Protein AF-A0ABD0PWF1-F1 (afdb_monomer_lite)

pLDDT: mean 84.81, std 13.44, range [54.38, 97.81]

Sequence (66 aa):
LSPVTLCCVTLAVWLCCGAHTEASVLNLKRFIGCAVREFTFQARKPGCGGLHITTDACWGRCETWE

Foldseek 3Di:
DDPVVVVVVVVVCCVVVVPPPPVPPPPLVPFADKDKDWDWDFDDDPPDDIDTDIDIDMGHDYDDDD

Secondary structure (DSSP, 8-state):
--HHHHHHHHHHHHHHHS---------TTT--EEEEEEEEEEE--TTS--EEEEEEEEEEE-----

Radius of gyration: 21.94 Å; chains: 1; bounding box: 29×62×42 Å

Organism: Cirrhinus mrigala (NCBI:txid683832)

InterPro domains:
  IPR029034 Cystine-knot cytokine [G3DSA:2.10.90.10] (28-66)
  IPR029034 Cystine-knot cytokine [SSF57501] (30-66)

Structure (mmCIF, N/CA/C/O backbone):
data_AF-A0ABD0PWF1-F1
#
_entry.id   AF-A0ABD0PWF1-F1
#
loop_
_atom_site.group_PDB
_atom_site.id
_atom_site.type_symbol
_atom_site.label_atom_id
_atom_site.label_alt_id
_atom_site.label_comp_id
_atom_site.label_asym_id
_atom_site.label_entity_id
_atom_site.label_seq_id
_atom_site.pdbx_PDB_ins_code
_atom_site.Cartn_x
_atom_site.Cartn_y
_atom_site.Cartn_z
_atom_site.occupancy
_atom_site.B_iso_or_equiv
_atom_site.auth_seq_id
_atom_site.auth_comp_id
_atom_site.auth_asym_id
_atom_site.auth_atom_id
_atom_site.pdbx_PDB_model_num
ATOM 1 N N . LEU A 1 1 ? 2.222 46.584 22.390 1.00 59.72 1 LEU A N 1
ATOM 2 C 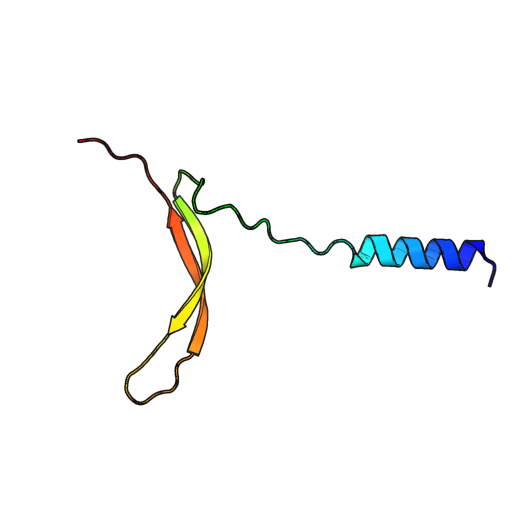CA . LEU A 1 1 ? 2.776 45.675 21.362 1.00 59.72 1 LEU A CA 1
ATOM 3 C C . LEU A 1 1 ? 2.906 46.463 20.065 1.00 59.72 1 LEU A C 1
ATOM 5 O O . LEU A 1 1 ? 1.918 47.046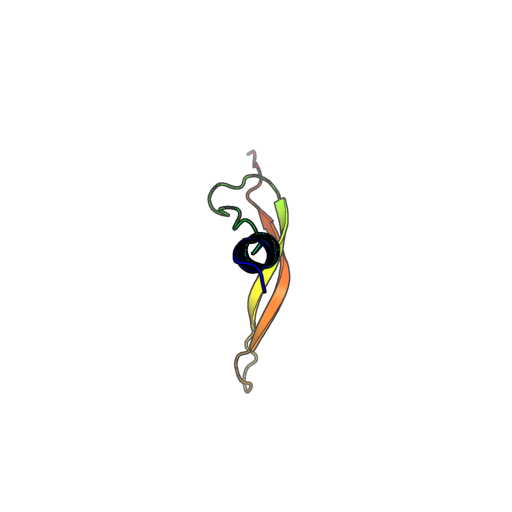 19.642 1.00 59.72 1 LEU A O 1
ATOM 9 N N . SER A 1 2 ? 4.104 46.554 19.487 1.00 84.38 2 SER A N 1
ATOM 10 C CA . SER A 1 2 ? 4.312 47.257 18.213 1.00 84.38 2 SER A CA 1
ATOM 11 C C . SER A 1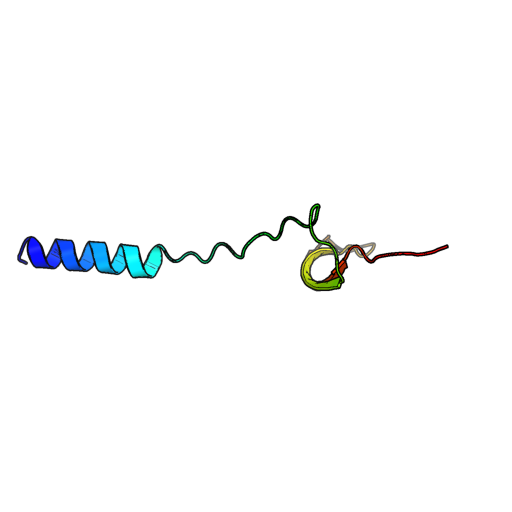 2 ? 3.696 46.446 17.057 1.00 84.38 2 SER A C 1
ATOM 13 O O . SER A 1 2 ? 3.748 45.212 17.102 1.00 84.38 2 SER A O 1
ATOM 15 N N . PRO A 1 3 ? 3.143 47.075 16.006 1.00 79.94 3 PRO A N 1
ATOM 16 C CA . PRO A 1 3 ? 2.642 46.359 14.825 1.00 79.94 3 PRO A CA 1
ATOM 17 C C . PRO A 1 3 ? 3.702 45.438 14.199 1.00 79.94 3 PRO A C 1
ATOM 19 O O . PRO A 1 3 ? 3.380 44.359 13.706 1.00 79.94 3 PRO A O 1
ATOM 22 N N . VAL A 1 4 ? 4.980 45.808 14.320 1.00 83.44 4 VAL A N 1
ATOM 23 C CA . VAL A 1 4 ? 6.116 44.994 13.867 1.00 83.44 4 VAL A CA 1
ATOM 24 C C . VAL A 1 4 ? 6.213 43.693 14.663 1.00 83.44 4 VAL A C 1
ATOM 26 O O . VAL A 1 4 ? 6.376 42.625 14.086 1.00 83.44 4 VAL A O 1
ATOM 29 N N . THR A 1 5 ? 6.039 43.756 15.987 1.00 82.75 5 THR A N 1
ATOM 30 C CA . THR A 1 5 ? 6.099 42.560 16.839 1.00 82.75 5 THR A CA 1
ATOM 31 C C . THR A 1 5 ? 4.951 41.588 16.571 1.00 82.75 5 THR A C 1
ATOM 33 O O . THR A 1 5 ? 5.187 40.386 16.572 1.00 82.75 5 THR A O 1
ATOM 36 N N . LEU A 1 6 ? 3.738 42.076 16.272 1.00 82.75 6 LEU A N 1
ATOM 37 C CA . LEU A 1 6 ? 2.636 41.194 15.863 1.00 82.75 6 LEU A CA 1
ATOM 38 C C . LEU A 1 6 ? 2.922 40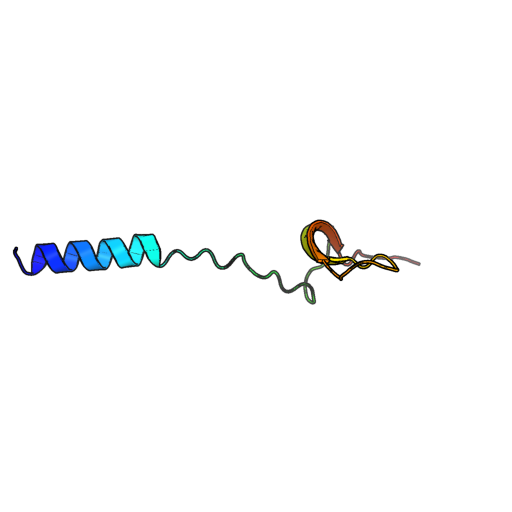.520 14.518 1.00 82.75 6 LEU A C 1
ATOM 40 O O . LEU A 1 6 ? 2.722 39.317 14.397 1.00 82.75 6 LEU A O 1
ATOM 44 N N . CYS A 1 7 ? 3.417 41.280 13.538 1.00 85.69 7 CYS A N 1
ATOM 45 C CA . CYS A 1 7 ? 3.735 40.763 12.207 1.00 85.69 7 CYS A CA 1
ATOM 46 C C . CYS A 1 7 ? 4.828 39.683 12.255 1.00 85.69 7 CYS A C 1
ATOM 48 O O . CYS A 1 7 ? 4.710 38.636 11.623 1.00 85.69 7 CYS A O 1
ATOM 50 N N . CYS A 1 8 ? 5.869 39.890 13.067 1.00 85.44 8 CYS A N 1
ATOM 51 C CA . CYS A 1 8 ? 6.920 38.891 13.248 1.00 85.44 8 CYS A CA 1
ATOM 52 C C . CYS A 1 8 ? 6.380 37.593 13.864 1.00 85.44 8 CYS A C 1
ATOM 54 O O . CYS A 1 8 ? 6.757 36.507 13.430 1.00 85.44 8 CYS A O 1
ATOM 56 N N . VAL A 1 9 ? 5.486 37.694 14.853 1.00 86.69 9 VAL A N 1
ATOM 57 C CA . VAL A 1 9 ? 4.894 36.516 15.504 1.00 86.69 9 VAL A CA 1
ATOM 58 C C . VAL A 1 9 ? 3.981 35.759 14.541 1.00 86.69 9 VAL A C 1
ATOM 60 O O . VAL A 1 9 ? 4.059 34.535 14.479 1.00 86.69 9 VAL A O 1
ATOM 63 N N . THR A 1 10 ? 3.158 36.447 13.746 1.00 82.75 10 THR A N 1
ATOM 64 C CA . THR A 1 10 ? 2.277 35.776 12.777 1.00 82.75 10 THR A CA 1
ATOM 65 C C . THR A 1 10 ? 3.064 35.088 11.664 1.00 82.75 10 THR A C 1
ATOM 67 O O . THR A 1 10 ? 2.757 33.939 11.347 1.00 82.75 10 THR A O 1
ATOM 70 N N . LEU A 1 11 ? 4.109 35.726 11.120 1.00 83.00 11 LEU A N 1
ATOM 71 C CA . LEU A 1 11 ? 4.997 35.093 10.138 1.00 83.00 11 LEU A CA 1
ATOM 72 C C . LEU A 1 11 ? 5.717 33.875 10.719 1.00 83.00 11 LEU A C 1
ATOM 74 O O . LEU A 1 11 ? 5.773 32.837 10.064 1.00 83.00 11 LEU A O 1
ATOM 78 N N . ALA A 1 12 ? 6.236 33.980 11.945 1.00 83.50 12 ALA A N 1
ATOM 79 C CA . ALA A 1 12 ? 6.905 32.865 12.606 1.00 83.50 12 ALA A CA 1
ATOM 80 C C . ALA A 1 12 ? 5.953 31.676 12.805 1.00 83.50 12 ALA A C 1
ATOM 82 O O . ALA A 1 12 ? 6.318 30.543 12.509 1.00 83.50 12 ALA A O 1
ATOM 83 N N . VAL A 1 13 ? 4.711 31.922 13.231 1.00 81.88 13 VAL A N 1
ATOM 84 C CA . VAL A 1 13 ? 3.697 30.867 13.381 1.00 81.88 13 VAL A CA 1
ATOM 85 C C . VAL A 1 13 ? 3.350 30.229 12.034 1.00 81.88 13 VAL A C 1
ATOM 87 O O . VAL A 1 13 ? 3.266 29.008 11.954 1.00 81.88 13 VAL A O 1
ATOM 90 N N . TRP A 1 14 ? 3.205 31.018 10.968 1.00 78.38 14 TRP A N 1
ATOM 91 C CA . TRP A 1 14 ? 2.949 30.497 9.620 1.00 78.38 14 TRP A CA 1
ATOM 92 C C . TRP A 1 14 ? 4.107 29.654 9.078 1.00 78.38 14 TRP A C 1
ATOM 94 O O . TRP A 1 14 ? 3.866 28.606 8.488 1.00 78.38 14 TRP A O 1
ATOM 104 N N . LEU A 1 15 ? 5.355 30.064 9.306 1.00 77.06 15 LEU A N 1
ATOM 105 C CA . LEU A 1 15 ? 6.537 29.293 8.908 1.00 77.06 15 LEU A CA 1
ATOM 106 C C . LEU A 1 15 ? 6.663 27.988 9.709 1.00 77.06 15 LEU A C 1
ATOM 108 O O . LEU A 1 15 ? 6.973 26.947 9.136 1.00 77.06 15 LEU A O 1
ATOM 112 N N . CYS A 1 16 ? 6.385 28.025 11.015 1.00 72.31 16 CYS A N 1
ATOM 113 C CA . CYS A 1 16 ? 6.504 26.859 11.891 1.00 72.31 16 CYS A CA 1
ATOM 114 C C . CYS A 1 16 ? 5.342 25.861 11.748 1.00 72.31 16 CYS A C 1
ATOM 116 O O . CYS A 1 16 ? 5.570 24.659 11.835 1.00 72.31 16 CYS A O 1
ATOM 118 N N . CYS A 1 17 ? 4.105 26.328 11.544 1.00 66.38 17 CYS A N 1
ATOM 119 C CA . CYS A 1 17 ? 2.922 25.463 11.394 1.00 66.38 17 CYS A CA 1
ATOM 120 C C . CYS A 1 17 ? 2.543 25.180 9.933 1.00 66.38 17 CYS A C 1
ATOM 122 O O . CYS A 1 17 ? 1.800 24.241 9.677 1.00 66.38 17 CYS A O 1
ATOM 124 N N . GLY A 1 18 ? 3.029 25.963 8.965 1.00 59.41 18 GLY A N 1
ATOM 125 C CA . GLY A 1 18 ? 2.778 25.739 7.537 1.00 59.41 18 GLY A CA 1
ATOM 126 C C . GLY A 1 18 ? 3.594 24.588 6.948 1.00 59.41 18 GLY A C 1
ATOM 127 O O . GLY A 1 18 ? 3.250 24.076 5.886 1.00 59.41 18 GLY A O 1
ATOM 128 N N . ALA A 1 19 ? 4.630 24.129 7.655 1.00 58.91 19 ALA A N 1
ATOM 129 C CA . ALA A 1 19 ? 5.357 22.905 7.342 1.00 58.91 19 ALA A CA 1
ATOM 130 C C . ALA A 1 19 ? 4.559 21.666 7.785 1.00 58.91 19 ALA A C 1
ATOM 132 O O . ALA A 1 19 ? 5.061 20.795 8.492 1.00 58.91 19 ALA A O 1
ATOM 133 N N . HIS A 1 20 ? 3.305 21.563 7.343 1.00 55.03 20 HIS A N 1
ATOM 134 C CA . HIS A 1 20 ? 2.719 20.249 7.151 1.00 55.03 20 HIS A CA 1
ATOM 135 C C . HIS A 1 20 ? 3.562 19.588 6.066 1.00 55.03 20 HIS A C 1
ATOM 137 O O . HIS A 1 20 ? 3.443 19.900 4.882 1.00 55.03 20 HIS A O 1
ATOM 143 N N . THR A 1 21 ? 4.480 18.719 6.479 1.00 55.34 21 THR A N 1
ATOM 144 C CA . THR A 1 21 ? 5.059 17.720 5.594 1.00 55.34 21 THR A CA 1
ATOM 145 C C . THR A 1 21 ? 3.895 16.886 5.084 1.00 55.34 21 THR A C 1
ATOM 147 O O . THR A 1 21 ? 3.489 15.919 5.726 1.00 55.34 21 THR A O 1
ATOM 150 N N . GLU A 1 22 ? 3.317 17.297 3.957 1.00 55.22 22 GLU A N 1
ATOM 151 C CA . GLU A 1 22 ? 2.644 16.393 3.040 1.00 55.22 22 GLU A CA 1
ATOM 152 C C . GLU A 1 22 ? 3.638 15.255 2.834 1.00 55.22 22 GLU A C 1
ATOM 154 O O . GLU A 1 22 ? 4.651 15.417 2.146 1.00 55.22 22 GLU A O 1
ATOM 159 N N . ALA A 1 23 ? 3.423 14.141 3.540 1.00 54.38 23 ALA A N 1
ATOM 160 C CA . ALA A 1 23 ? 4.137 12.911 3.278 1.00 54.38 23 ALA A CA 1
ATOM 161 C C . ALA A 1 23 ? 3.922 12.676 1.792 1.00 54.38 23 ALA A C 1
ATOM 163 O O . ALA A 1 23 ? 2.789 12.449 1.375 1.00 54.38 23 ALA A O 1
ATOM 164 N N . SER A 1 24 ? 4.974 12.878 0.993 1.00 56.78 24 SER A N 1
ATOM 165 C CA . SER A 1 24 ? 4.870 12.868 -0.456 1.00 56.78 24 SER A CA 1
ATOM 166 C C . SER A 1 24 ? 4.165 11.578 -0.832 1.00 56.78 24 SER A C 1
ATOM 168 O O . SER A 1 24 ? 4.747 10.500 -0.671 1.00 56.78 24 SER A O 1
ATOM 170 N N . VAL A 1 25 ? 2.903 11.673 -1.258 1.00 61.22 25 VAL A N 1
ATOM 171 C CA . VAL A 1 25 ? 2.140 10.518 -1.712 1.00 61.22 25 VAL A CA 1
ATOM 172 C C . VAL A 1 25 ? 2.788 10.138 -3.031 1.00 61.22 25 VAL A C 1
ATOM 174 O O . VAL A 1 25 ? 2.403 10.606 -4.104 1.00 61.22 25 VAL A O 1
ATOM 177 N N . LEU A 1 26 ? 3.871 9.362 -2.937 1.00 64.75 26 LEU A N 1
ATOM 178 C CA . LEU A 1 26 ? 4.553 8.769 -4.069 1.00 64.75 26 LEU A CA 1
ATOM 179 C C . LEU A 1 26 ? 3.459 8.120 -4.897 1.00 64.75 26 LEU A C 1
ATOM 181 O O . LEU A 1 26 ? 2.729 7.259 -4.408 1.00 64.75 26 LEU A O 1
ATOM 185 N N . ASN A 1 27 ? 3.291 8.588 -6.132 1.00 73.31 27 ASN A N 1
ATOM 186 C CA . ASN A 1 27 ? 2.251 8.065 -6.991 1.00 73.31 27 ASN A CA 1
ATOM 187 C C . ASN A 1 27 ? 2.604 6.605 -7.299 1.00 73.31 27 ASN A C 1
ATOM 189 O O . ASN A 1 27 ? 3.407 6.320 -8.190 1.00 73.31 27 ASN A O 1
ATOM 193 N N . LEU A 1 28 ? 2.011 5.683 -6.536 1.00 76.31 28 LEU A N 1
ATOM 194 C CA . LEU A 1 28 ? 2.267 4.244 -6.603 1.00 76.31 28 LEU A CA 1
ATOM 195 C C . LEU A 1 28 ? 2.063 3.706 -8.029 1.00 76.31 28 LEU A C 1
ATOM 197 O O . LEU A 1 28 ? 2.708 2.735 -8.413 1.00 76.31 28 LEU A O 1
ATOM 201 N N . LYS A 1 29 ? 1.234 4.378 -8.849 1.00 78.38 29 LYS A N 1
ATOM 202 C CA . LYS A 1 29 ? 0.998 4.022 -10.259 1.00 78.38 29 LYS A CA 1
ATOM 203 C C . LYS A 1 29 ? 2.177 4.332 -11.185 1.00 78.38 29 LYS A C 1
ATOM 205 O O . LYS A 1 29 ? 2.206 3.810 -12.297 1.00 78.38 29 LYS A O 1
ATOM 210 N N . ARG A 1 30 ? 3.113 5.200 -10.787 1.00 83.31 30 ARG A N 1
ATOM 211 C CA . ARG A 1 30 ? 4.299 5.577 -11.583 1.00 83.31 30 ARG A CA 1
ATOM 212 C C . ARG A 1 30 ? 5.605 4.999 -11.045 1.00 83.31 30 ARG A C 1
ATOM 214 O O . ARG A 1 30 ? 6.569 4.928 -11.793 1.00 83.31 30 ARG A O 1
ATOM 221 N N . PHE A 1 31 ? 5.627 4.521 -9.805 1.00 85.94 31 PHE A N 1
ATOM 222 C CA . PHE A 1 31 ? 6.816 3.933 -9.191 1.00 85.94 31 PHE A CA 1
ATOM 223 C C . PHE A 1 31 ? 7.254 2.626 -9.886 1.00 85.94 31 PHE A C 1
ATOM 225 O O . PHE A 1 31 ? 6.415 1.756 -10.135 1.00 85.94 31 PHE A O 1
ATOM 232 N N . ILE A 1 32 ? 8.546 2.509 -10.203 1.00 91.75 32 ILE A N 1
ATOM 233 C CA . ILE A 1 32 ? 9.234 1.284 -10.650 1.00 91.75 32 ILE A CA 1
ATOM 234 C C . ILE A 1 32 ? 10.340 1.006 -9.627 1.00 91.75 32 ILE A C 1
ATOM 236 O O . ILE A 1 32 ? 11.058 1.928 -9.240 1.00 91.75 32 ILE A O 1
ATOM 240 N N . GLY A 1 33 ? 10.433 -0.233 -9.151 1.00 92.25 33 GLY A N 1
ATOM 241 C CA . GLY A 1 33 ? 11.243 -0.634 -7.996 1.00 92.25 33 GLY A CA 1
ATOM 242 C C . GLY A 1 33 ? 10.401 -1.292 -6.898 1.00 92.25 33 GLY A C 1
ATOM 243 O O . GLY A 1 33 ? 9.178 -1.365 -7.016 1.00 92.25 33 GLY A O 1
ATOM 244 N N . CYS A 1 34 ? 11.050 -1.766 -5.829 1.00 93.50 34 CYS A N 1
ATOM 245 C CA . CYS A 1 34 ? 10.421 -2.373 -4.649 1.00 93.50 34 CYS A CA 1
ATOM 246 C C . CYS A 1 34 ? 10.934 -1.694 -3.373 1.00 93.50 34 CYS A C 1
ATOM 248 O O . CYS A 1 34 ? 12.140 -1.488 -3.232 1.00 93.50 34 CYS A O 1
ATOM 250 N N . ALA A 1 35 ? 10.035 -1.319 -2.460 1.00 92.38 35 ALA A N 1
ATOM 251 C CA . ALA A 1 35 ? 10.402 -0.683 -1.198 1.00 92.38 35 ALA A CA 1
ATOM 252 C C . ALA A 1 35 ? 9.377 -0.951 -0.084 1.00 92.38 35 ALA A C 1
ATOM 254 O O . ALA A 1 35 ? 8.202 -1.205 -0.353 1.00 92.38 35 ALA A O 1
ATOM 255 N N . VAL A 1 36 ? 9.824 -0.840 1.171 1.00 93.62 36 VAL A N 1
ATOM 256 C CA . VAL A 1 36 ? 8.959 -0.874 2.362 1.00 93.62 36 VAL A CA 1
ATOM 257 C C . VAL A 1 36 ? 8.237 0.461 2.506 1.00 93.62 36 VAL A C 1
ATOM 259 O O . VAL A 1 36 ? 8.873 1.518 2.427 1.00 93.62 36 VAL A O 1
ATOM 262 N N . ARG A 1 37 ? 6.919 0.425 2.686 1.00 90.12 37 ARG A N 1
ATOM 263 C CA . ARG A 1 37 ? 6.070 1.604 2.877 1.00 90.12 37 ARG A CA 1
ATOM 264 C C . ARG A 1 37 ? 4.979 1.307 3.896 1.00 90.12 37 ARG A C 1
ATOM 266 O O . ARG A 1 37 ? 4.551 0.166 4.034 1.00 90.12 37 ARG A O 1
ATOM 273 N N . GLU A 1 38 ? 4.506 2.355 4.545 1.00 94.25 38 GLU A N 1
ATOM 274 C CA . GLU A 1 38 ? 3.394 2.279 5.480 1.00 94.25 38 GLU A CA 1
ATOM 275 C C . GLU A 1 38 ? 2.067 2.199 4.712 1.00 94.25 38 GLU A C 1
ATOM 277 O O . GLU A 1 38 ? 1.788 3.014 3.827 1.00 94.25 38 GLU A O 1
ATOM 282 N N . PHE A 1 39 ? 1.246 1.204 5.041 1.00 92.94 39 PHE A N 1
ATOM 283 C CA . PHE A 1 39 ? -0.078 1.005 4.460 1.00 92.94 39 PHE A CA 1
ATOM 284 C C . PHE A 1 39 ? -1.119 0.774 5.548 1.00 92.94 39 PHE A C 1
ATOM 286 O O . PHE A 1 39 ? -0.840 0.179 6.589 1.00 92.94 39 PHE A 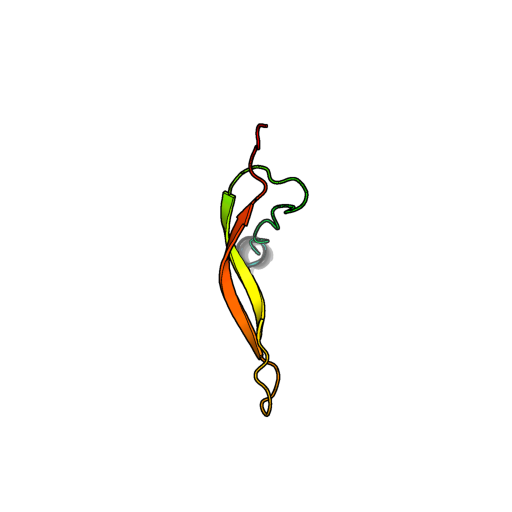O 1
ATOM 293 N N . THR A 1 40 ? -2.354 1.186 5.267 1.00 95.81 40 THR A N 1
ATOM 294 C CA . THR A 1 40 ? -3.508 0.891 6.117 1.00 95.81 40 THR A CA 1
ATOM 295 C C . THR A 1 40 ? -4.351 -0.210 5.485 1.00 95.81 40 THR A C 1
ATOM 297 O O . THR A 1 40 ? -4.888 -0.054 4.388 1.00 95.81 40 THR A O 1
ATOM 300 N N . PHE A 1 41 ? -4.504 -1.318 6.201 1.00 96.19 41 PHE A N 1
ATOM 301 C CA . PHE A 1 41 ? -5.296 -2.471 5.791 1.00 96.19 41 PHE A CA 1
ATOM 302 C C . PHE A 1 41 ? -6.570 -2.571 6.621 1.00 96.19 41 PHE A C 1
ATOM 304 O O . PHE A 1 41 ? -6.571 -2.292 7.818 1.00 96.19 41 PHE A O 1
ATOM 311 N N . GLN A 1 42 ? -7.656 -3.037 6.007 1.00 97.31 42 GLN A N 1
ATOM 312 C CA . GLN A 1 42 ? -8.845 -3.445 6.744 1.00 97.31 42 GLN A CA 1
ATOM 313 C C . GLN A 1 42 ? -8.721 -4.923 7.135 1.00 97.31 42 GLN A C 1
ATOM 315 O O . GLN A 1 42 ? -8.972 -5.817 6.328 1.00 97.31 42 GLN A O 1
ATOM 320 N N . ALA A 1 43 ? -8.355 -5.180 8.386 1.00 97.38 43 ALA A N 1
ATOM 321 C CA . ALA A 1 43 ? -8.313 -6.515 8.959 1.00 97.38 43 ALA A CA 1
ATOM 322 C C . ALA A 1 43 ? -9.713 -6.961 9.400 1.00 97.38 43 ALA A C 1
ATOM 324 O O . ALA A 1 43 ? -10.453 -6.222 10.054 1.00 97.38 43 ALA A O 1
ATOM 325 N N . ARG A 1 44 ? -10.084 -8.194 9.049 1.00 97.44 44 ARG A N 1
ATOM 326 C CA . ARG A 1 44 ? -11.361 -8.806 9.432 1.00 97.44 44 ARG A CA 1
ATOM 327 C C . ARG A 1 44 ? -11.119 -10.212 9.953 1.00 97.44 44 ARG A C 1
ATOM 329 O O . ARG A 1 44 ? -10.433 -11.005 9.315 1.00 97.44 44 ARG A O 1
ATOM 336 N N . LYS A 1 45 ? -11.736 -10.526 11.088 1.00 97.12 45 LYS A N 1
ATOM 337 C CA . LYS A 1 45 ? -11.789 -11.875 11.651 1.00 97.12 45 LYS A CA 1
ATOM 338 C C . LYS A 1 45 ? -13.258 -12.293 11.768 1.00 97.12 45 LYS A C 1
ATOM 340 O O . LYS A 1 45 ? -14.048 -11.494 12.273 1.00 97.12 45 LYS A O 1
ATOM 345 N N . PRO A 1 46 ? -13.651 -13.501 11.320 1.00 97.75 46 PRO A N 1
ATOM 346 C CA . PRO A 1 46 ? -15.020 -13.984 11.490 1.00 97.75 46 PRO A CA 1
ATOM 347 C C . PRO A 1 46 ? -15.456 -13.921 12.959 1.00 97.75 46 PRO A C 1
ATOM 349 O O . PRO A 1 46 ? -14.708 -14.327 13.846 1.00 97.75 46 PRO A O 1
ATOM 352 N N . GLY A 1 47 ? -16.652 -13.385 13.212 1.00 96.94 47 GLY A N 1
ATOM 353 C CA . GLY A 1 47 ? -17.175 -13.181 14.569 1.00 96.94 47 GLY A CA 1
ATOM 354 C C . GLY A 1 47 ? -16.625 -11.950 15.303 1.00 96.94 47 GLY A C 1
ATOM 355 O O . GLY A 1 47 ? -16.968 -11.739 16.463 1.00 96.94 47 GLY A O 1
ATOM 356 N N . CYS A 1 48 ? -15.799 -11.122 14.660 1.00 96.75 48 CYS A N 1
ATOM 357 C CA . CYS A 1 48 ? -15.291 -9.867 15.217 1.00 96.75 48 CYS A CA 1
ATOM 358 C C . CYS A 1 48 ? -15.639 -8.673 14.312 1.00 96.75 48 CYS A C 1
ATOM 360 O O . CYS A 1 48 ? -15.941 -8.834 13.128 1.00 96.75 48 CYS A O 1
ATOM 362 N N . GLY A 1 49 ? -15.562 -7.458 14.865 1.00 95.88 49 GLY A N 1
ATOM 363 C CA . GLY A 1 49 ? -15.621 -6.226 14.075 1.00 95.88 49 GLY A CA 1
ATOM 364 C C . GLY A 1 49 ? -14.405 -6.077 13.152 1.00 95.88 49 GLY A C 1
ATOM 365 O O . GLY A 1 49 ? -13.341 -6.641 13.411 1.00 95.88 49 GLY A O 1
ATOM 366 N N . GLY A 1 50 ? -14.562 -5.323 12.062 1.00 97.00 50 GLY A N 1
ATOM 367 C CA . GLY A 1 50 ? -13.431 -4.939 11.215 1.00 97.00 50 GLY A CA 1
ATOM 368 C C . GLY A 1 50 ? -12.552 -3.895 11.907 1.00 97.00 50 GLY A C 1
ATOM 369 O O . GLY A 1 50 ? -13.069 -3.019 12.597 1.00 97.00 50 GLY A O 1
ATOM 370 N N . LEU A 1 51 ? -11.239 -3.972 11.696 1.00 97.75 51 LEU A N 1
ATOM 371 C CA . LEU A 1 51 ? -10.253 -3.052 12.264 1.00 97.75 51 LEU A CA 1
ATOM 372 C C . LEU A 1 51 ? -9.345 -2.508 11.158 1.00 97.75 51 LEU A C 1
ATOM 374 O O . LEU A 1 51 ? -8.854 -3.277 10.335 1.00 97.75 51 LEU A O 1
ATOM 378 N N . HIS A 1 52 ? -9.101 -1.198 11.141 1.00 97.81 52 HIS A N 1
ATOM 379 C CA . HIS A 1 52 ? -8.058 -0.619 10.295 1.00 97.81 52 HIS A CA 1
ATOM 380 C C . HIS A 1 52 ? -6.714 -0.721 11.017 1.00 97.81 52 HIS A C 1
ATOM 382 O O . HIS A 1 52 ? -6.592 -0.271 12.155 1.00 97.81 52 HIS A O 1
ATOM 388 N N . ILE A 1 53 ? -5.728 -1.335 10.369 1.00 97.19 53 ILE A N 1
ATOM 389 C CA . ILE A 1 53 ? -4.377 -1.536 10.897 1.00 97.19 53 ILE A CA 1
ATOM 390 C C . ILE A 1 53 ? -3.408 -0.818 9.973 1.00 97.19 53 ILE A C 1
ATOM 392 O O . ILE A 1 53 ? -3.389 -1.100 8.776 1.00 97.19 53 ILE A O 1
ATOM 396 N N . THR A 1 54 ? -2.600 0.073 10.534 1.00 97.00 54 THR A N 1
ATOM 397 C CA . THR A 1 54 ? -1.492 0.706 9.824 1.00 97.00 54 THR A CA 1
ATOM 398 C C . THR A 1 54 ? -0.206 -0.043 10.145 1.00 97.00 54 THR A C 1
ATOM 400 O O . THR A 1 54 ? 0.103 -0.274 11.314 1.00 97.00 54 THR A O 1
ATOM 403 N N . THR A 1 55 ? 0.501 -0.497 9.116 1.00 96.81 55 THR A N 1
ATOM 404 C CA . THR A 1 55 ? 1.746 -1.255 9.264 1.00 96.81 55 THR A CA 1
ATOM 405 C C . THR A 1 55 ? 2.606 -1.136 8.012 1.00 96.81 55 THR A C 1
ATOM 407 O O . THR A 1 55 ? 2.110 -0.801 6.933 1.00 96.81 55 THR A O 1
ATOM 410 N N . ASP A 1 56 ? 3.891 -1.435 8.152 1.00 96.56 56 ASP A N 1
ATOM 411 C CA . ASP A 1 56 ? 4.821 -1.484 7.035 1.00 96.56 56 ASP A CA 1
ATOM 412 C C . ASP A 1 56 ? 4.591 -2.733 6.176 1.00 96.56 56 ASP A C 1
ATOM 414 O O . ASP A 1 56 ? 4.491 -3.855 6.677 1.00 96.56 56 ASP A O 1
ATOM 418 N N . ALA A 1 57 ? 4.545 -2.545 4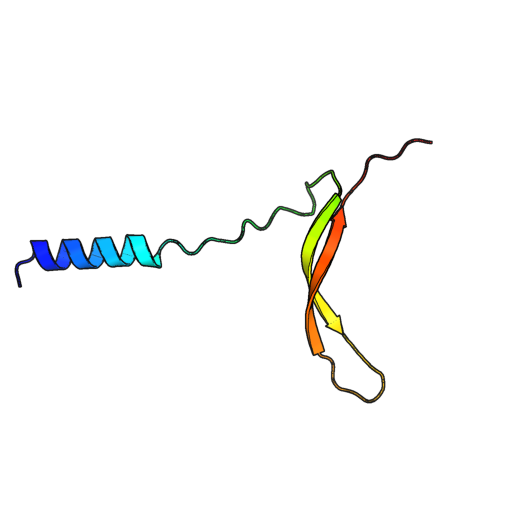.857 1.00 94.81 57 ALA A N 1
ATOM 419 C CA . ALA A 1 57 ? 4.488 -3.620 3.876 1.00 94.81 57 ALA A CA 1
ATOM 420 C C . ALA A 1 57 ? 5.340 -3.300 2.638 1.00 94.81 57 ALA A C 1
ATOM 422 O O . ALA A 1 57 ? 5.631 -2.145 2.319 1.00 94.81 57 ALA A O 1
ATOM 423 N N . CYS A 1 58 ? 5.745 -4.343 1.915 1.00 94.69 58 CYS A N 1
ATOM 424 C CA . CYS A 1 58 ? 6.469 -4.190 0.657 1.00 94.69 58 CYS A CA 1
ATOM 425 C C . CYS A 1 58 ? 5.510 -3.804 -0.476 1.00 94.69 58 CYS A C 1
ATOM 427 O O . CYS A 1 58 ? 4.477 -4.447 -0.668 1.00 94.69 58 CYS A O 1
ATOM 429 N N . TRP A 1 59 ? 5.889 -2.808 -1.275 1.00 92.50 59 TRP A N 1
ATOM 430 C CA . TRP A 1 59 ? 5.199 -2.462 -2.516 1.00 92.50 59 TRP A CA 1
ATOM 431 C C . TRP A 1 59 ? 6.189 -2.208 -3.645 1.00 92.50 59 TRP A C 1
ATOM 433 O O . TRP A 1 59 ? 7.238 -1.588 -3.448 1.00 92.50 59 TRP A O 1
ATOM 443 N N . GLY A 1 60 ? 5.833 -2.640 -4.852 1.00 92.31 60 GLY A N 1
ATOM 444 C CA . GLY A 1 60 ? 6.667 -2.393 -6.010 1.00 92.31 60 GLY A CA 1
ATOM 445 C C . GLY A 1 60 ? 6.100 -2.878 -7.331 1.00 92.31 60 GLY A C 1
ATOM 446 O O . GLY A 1 60 ? 5.171 -3.682 -7.381 1.00 92.31 60 GLY A O 1
ATOM 447 N N . ARG A 1 61 ? 6.711 -2.383 -8.407 1.00 92.50 61 ARG A N 1
ATOM 448 C CA . ARG A 1 61 ? 6.624 -2.955 -9.754 1.00 92.50 61 ARG A CA 1
ATOM 449 C C . ARG A 1 61 ? 8.050 -3.213 -10.208 1.00 92.50 61 ARG A C 1
ATOM 451 O O . ARG A 1 61 ? 8.806 -2.262 -10.404 1.00 92.50 61 ARG A O 1
ATOM 458 N N . CYS A 1 62 ? 8.413 -4.484 -10.288 1.00 93.31 62 CYS A N 1
ATOM 459 C CA . CYS A 1 62 ? 9.757 -4.917 -10.642 1.00 93.31 62 CYS A CA 1
ATOM 460 C C . CYS A 1 62 ? 9.832 -5.229 -12.135 1.00 93.31 62 CYS A C 1
ATOM 462 O O . CYS A 1 62 ? 8.839 -5.635 -12.737 1.00 93.31 62 CYS A O 1
ATOM 464 N N . GLU A 1 63 ? 11.012 -5.041 -12.715 1.00 94.06 63 GLU A N 1
ATOM 465 C CA . GLU A 1 63 ? 11.294 -5.502 -14.070 1.00 94.06 63 GLU A CA 1
ATOM 466 C C . GLU A 1 63 ? 11.264 -7.034 -14.109 1.00 94.06 63 GLU A C 1
ATOM 468 O O . GLU A 1 63 ? 11.734 -7.702 -13.185 1.00 94.06 63 GLU A O 1
ATOM 473 N N . THR A 1 64 ? 10.684 -7.580 -15.173 1.00 94.69 64 THR A N 1
ATOM 474 C CA . THR A 1 64 ? 10.576 -9.020 -15.420 1.00 94.69 64 THR A CA 1
ATOM 475 C C . THR A 1 64 ? 11.133 -9.334 -16.802 1.00 94.69 64 THR A C 1
ATOM 477 O O . THR A 1 64 ? 10.969 -8.533 -17.722 1.00 94.69 64 THR A O 1
ATOM 480 N N . TRP A 1 65 ? 11.746 -10.501 -16.957 1.00 93.88 65 TRP A N 1
ATOM 481 C CA . TRP A 1 65 ? 12.210 -11.052 -18.232 1.00 93.88 65 TRP A CA 1
ATOM 482 C C . TRP A 1 65 ? 11.555 -12.424 -18.464 1.00 93.88 65 TRP A C 1
ATOM 484 O O . TRP A 1 65 ? 11.104 -13.044 -17.498 1.00 93.88 65 TRP A O 1
ATOM 494 N N . GLU A 1 66 ? 11.463 -12.857 -19.725 1.00 91.06 66 GLU A N 1
ATOM 495 C CA . GLU A 1 66 ? 10.979 -14.199 -20.109 1.00 91.06 66 GLU A CA 1
ATOM 496 C C . GLU A 1 66 ? 12.024 -15.293 -19.851 1.00 91.06 66 GLU A C 1
ATOM 498 O O . GLU A 1 66 ? 13.235 -15.019 -20.037 1.00 91.06 66 GLU A O 1
#